Protein AF-A0A060LYY2-F1 (afdb_monomer_lite)

Foldseek 3Di:
DDDDPDPPPDPVLNVCVVPDDPVVNLVVLVVLLVVLVVCQVPPPPPVSVVSSVVSVVVSVVVVVVVVVVPVVVVVVVVVVVVVVVVVPPD

Organism: NCBI:txid1246626

Secondary structure (DSSP, 8-state):
------S----HHHHHHHHS-HHHHHHHHHHHHHHHHHHGGGTTTHHHHHHHHHHHHHHHHHHHHHHTTTHHHHHHHHHHHHHHHHTT--

InterPro domains:
  IPR021739 SaV-like [PF11753] (2-57)

Structure (mmCIF, N/CA/C/O backbone):
data_AF-A0A060LYY2-F1
#
_entry.id   AF-A0A060LYY2-F1
#
loop_
_atom_site.group_PDB
_atom_site.id
_atom_site.type_symbol
_atom_site.label_atom_id
_atom_site.label_alt_id
_atom_site.label_comp_id
_atom_site.label_asym_id
_atom_site.label_entity_id
_atom_site.label_seq_id
_atom_site.pdbx_PDB_ins_code
_atom_site.Cartn_x
_atom_site.Cartn_y
_atom_site.Cartn_z
_atom_site.occupancy
_atom_site.B_iso_or_equiv
_atom_site.auth_seq_id
_atom_site.auth_comp_id
_atom_site.auth_asym_id
_atom_site.auth_atom_id
_atom_site.pdbx_PDB_model_num
ATOM 1 N N . MET A 1 1 ? 29.797 -13.112 23.849 1.00 48.78 1 MET A N 1
ATOM 2 C CA . MET A 1 1 ? 29.845 -12.644 22.446 1.00 48.78 1 MET A CA 1
ATOM 3 C C . MET A 1 1 ? 28.473 -12.081 22.092 1.00 48.78 1 MET A C 1
ATOM 5 O O . MET A 1 1 ? 27.503 -12.815 22.219 1.00 48.78 1 MET A O 1
ATOM 9 N N . LYS A 1 2 ? 28.355 -10.790 21.752 1.00 48.41 2 LYS A N 1
ATOM 10 C CA . LYS A 1 2 ? 27.105 -10.219 21.211 1.00 48.41 2 LYS A CA 1
ATOM 11 C C . LYS A 1 2 ? 27.102 -10.478 19.700 1.00 48.41 2 LYS A C 1
ATOM 13 O O . LYS A 1 2 ? 28.110 -10.148 19.076 1.00 48.41 2 LYS A O 1
ATOM 18 N N . PRO A 1 3 ? 26.056 -11.072 19.107 1.00 59.25 3 PRO A N 1
ATOM 19 C CA . PRO A 1 3 ? 26.034 -11.258 17.667 1.00 59.25 3 PRO A CA 1
ATOM 20 C C . PRO A 1 3 ? 25.956 -9.882 16.996 1.00 59.25 3 PRO A C 1
ATOM 22 O O . PRO A 1 3 ? 25.079 -9.080 17.313 1.00 59.25 3 PRO A O 1
ATOM 25 N N . SER A 1 4 ? 26.902 -9.611 16.095 1.00 52.03 4 SER A N 1
ATOM 26 C CA . SER A 1 4 ? 26.828 -8.501 15.144 1.00 52.03 4 SER A CA 1
ATOM 27 C C . SER A 1 4 ? 25.506 -8.626 14.378 1.00 52.03 4 SER A C 1
ATOM 29 O O . SER A 1 4 ? 25.260 -9.637 13.721 1.00 52.03 4 SER A O 1
ATOM 31 N N . HIS A 1 5 ? 24.601 -7.664 14.551 1.00 55.88 5 HIS A N 1
ATOM 32 C CA . HIS A 1 5 ? 23.271 -7.680 13.944 1.00 55.88 5 HIS A CA 1
ATOM 33 C C . HIS A 1 5 ? 23.217 -6.646 12.818 1.00 55.88 5 HIS A C 1
ATOM 35 O O . HIS A 1 5 ? 23.018 -5.460 13.057 1.00 55.88 5 HIS A O 1
ATOM 41 N N . TYR A 1 6 ? 23.405 -7.156 11.598 1.00 53.53 6 TYR A N 1
ATOM 42 C CA . TYR A 1 6 ? 23.026 -6.584 10.303 1.00 53.53 6 TYR A CA 1
ATOM 43 C C . TYR A 1 6 ? 23.389 -5.108 10.060 1.00 53.53 6 TYR A C 1
ATOM 45 O O . TYR A 1 6 ? 22.551 -4.211 10.108 1.00 53.53 6 TYR A O 1
ATOM 53 N N . GLU A 1 7 ? 24.640 -4.883 9.650 1.00 52.12 7 GLU A N 1
ATOM 54 C CA . GLU A 1 7 ? 25.124 -3.617 9.068 1.00 52.12 7 GLU A CA 1
ATOM 55 C C . GLU A 1 7 ? 24.695 -3.388 7.605 1.00 52.12 7 GLU A C 1
ATOM 57 O O . GLU A 1 7 ? 25.176 -2.476 6.940 1.00 52.12 7 GLU A O 1
ATOM 62 N N . SER A 1 8 ? 23.744 -4.161 7.085 1.00 56.47 8 SER A N 1
ATOM 63 C CA . SER A 1 8 ? 23.063 -3.854 5.826 1.00 56.47 8 SER A CA 1
ATOM 64 C C . SER A 1 8 ? 21.641 -3.395 6.136 1.00 56.47 8 SER A C 1
ATOM 66 O O . SER A 1 8 ? 20.699 -4.182 6.158 1.00 56.47 8 SER A O 1
ATOM 68 N N . LYS A 1 9 ? 21.465 -2.091 6.387 1.00 62.66 9 LYS A N 1
ATOM 69 C CA . LYS A 1 9 ? 20.137 -1.454 6.477 1.00 62.66 9 LYS A CA 1
ATOM 70 C C . LYS A 1 9 ? 19.507 -1.355 5.085 1.00 62.66 9 LYS A C 1
ATOM 72 O O . LYS A 1 9 ? 19.271 -0.263 4.576 1.00 62.66 9 LYS A O 1
ATOM 77 N N . ILE A 1 10 ? 19.283 -2.492 4.435 1.00 72.81 10 ILE A N 1
ATOM 78 C CA . ILE A 1 10 ? 18.442 -2.527 3.246 1.00 72.81 10 ILE A CA 1
ATOM 79 C C . ILE A 1 10 ? 17.015 -2.327 3.742 1.00 72.81 10 ILE A C 1
ATOM 81 O O . ILE A 1 10 ? 16.531 -3.076 4.591 1.00 72.81 10 ILE A O 1
ATOM 85 N N . ASP A 1 11 ? 16.360 -1.284 3.241 1.00 83.62 11 ASP A N 1
ATOM 86 C CA . ASP A 1 11 ? 14.958 -1.049 3.551 1.00 83.62 11 ASP A CA 1
ATOM 87 C C . ASP A 1 11 ? 14.120 -2.266 3.099 1.00 83.62 11 ASP A C 1
ATOM 89 O O . ASP A 1 11 ? 14.293 -2.730 1.964 1.00 83.62 11 ASP A O 1
ATOM 93 N N . PRO A 1 12 ? 13.224 -2.808 3.947 1.00 85.31 12 PRO A N 1
ATOM 94 C CA . PRO A 1 12 ? 12.441 -3.991 3.608 1.00 85.31 12 PRO A CA 1
ATOM 95 C C . PRO A 1 12 ? 11.673 -3.851 2.294 1.00 85.31 12 PRO A C 1
ATOM 97 O O . PRO A 1 12 ? 11.562 -4.819 1.549 1.00 85.31 12 PRO A O 1
ATOM 100 N N . LEU A 1 13 ? 11.180 -2.656 1.963 1.00 87.75 13 LEU A N 1
ATOM 101 C CA . LEU A 1 13 ? 10.473 -2.417 0.710 1.00 87.75 13 LEU A CA 1
ATOM 102 C C . LEU A 1 13 ? 11.405 -2.583 -0.495 1.00 87.75 13 LEU A C 1
ATOM 104 O O . LEU A 1 13 ? 11.014 -3.192 -1.490 1.00 87.75 13 LEU A O 1
ATOM 108 N N . THR A 1 14 ? 12.632 -2.069 -0.392 1.00 88.19 14 THR A N 1
ATOM 109 C CA . THR A 1 14 ? 13.679 -2.218 -1.414 1.00 88.19 14 THR A CA 1
ATOM 110 C C . THR A 1 14 ? 14.069 -3.680 -1.581 1.00 88.19 14 THR A C 1
ATOM 112 O O . THR A 1 14 ? 14.177 -4.160 -2.708 1.00 88.19 14 THR A O 1
ATOM 115 N N . TYR A 1 15 ? 14.216 -4.410 -0.473 1.00 89.94 15 TYR A N 1
ATOM 116 C CA . TYR A 1 15 ? 14.503 -5.841 -0.514 1.00 89.94 15 TYR A CA 1
ATOM 117 C C . TYR A 1 15 ? 13.382 -6.622 -1.212 1.00 89.94 15 TYR A C 1
ATOM 119 O O . TYR A 1 15 ? 13.651 -7.403 -2.122 1.00 89.94 15 TYR A O 1
ATOM 127 N N . MET A 1 16 ? 12.122 -6.376 -0.846 1.00 90.81 16 MET A N 1
ATOM 128 C CA . MET A 1 16 ? 10.968 -7.047 -1.456 1.00 90.81 16 MET A CA 1
ATOM 129 C C . MET A 1 16 ? 10.865 -6.728 -2.948 1.00 90.81 16 MET A C 1
ATOM 131 O O . MET A 1 16 ? 10.683 -7.634 -3.753 1.00 90.81 16 MET A O 1
ATOM 135 N N . LYS A 1 17 ? 11.069 -5.464 -3.335 1.00 90.31 17 LYS A N 1
ATOM 136 C CA . LYS A 1 17 ? 11.064 -5.043 -4.741 1.00 90.31 17 LYS A CA 1
ATOM 137 C C . LYS A 1 17 ? 12.145 -5.736 -5.573 1.00 90.31 17 LYS A C 1
ATOM 139 O O . LYS A 1 17 ? 11.901 -6.056 -6.728 1.00 90.31 17 LYS A O 1
ATOM 144 N N . ALA A 1 18 ? 13.327 -5.958 -4.997 1.00 91.00 18 ALA A N 1
ATOM 145 C CA . ALA A 1 18 ? 14.442 -6.604 -5.686 1.00 91.00 18 ALA A CA 1
ATOM 146 C C . ALA A 1 18 ? 14.283 -8.130 -5.817 1.00 91.00 18 ALA A C 1
ATOM 148 O O . ALA A 1 18 ? 14.882 -8.723 -6.708 1.00 91.00 18 ALA A O 1
ATOM 149 N N . ASN A 1 19 ? 13.503 -8.764 -4.934 1.00 92.12 19 ASN A N 1
ATOM 150 C CA . ASN A 1 19 ? 13.408 -10.226 -4.839 1.00 92.12 19 ASN A CA 1
ATOM 151 C C . ASN A 1 19 ? 12.049 -10.800 -5.283 1.00 92.12 19 ASN A C 1
ATOM 153 O O . ASN A 1 19 ? 11.864 -12.015 -5.261 1.00 92.12 19 ASN A O 1
ATOM 157 N N . MET A 1 20 ? 11.083 -9.962 -5.665 1.00 93.00 20 MET A N 1
ATOM 158 C CA . MET A 1 20 ? 9.748 -10.387 -6.097 1.00 93.00 20 MET A CA 1
ATOM 159 C C . MET A 1 20 ? 9.522 -10.122 -7.585 1.00 93.00 20 MET A C 1
ATOM 161 O O . MET A 1 20 ? 10.065 -9.178 -8.152 1.00 93.00 20 MET A O 1
ATOM 165 N N . SER A 1 21 ? 8.658 -10.928 -8.214 1.00 93.88 21 SER A N 1
ATOM 166 C CA . SER A 1 21 ? 8.087 -10.568 -9.515 1.00 93.88 21 SER A CA 1
ATOM 167 C C . SER A 1 21 ? 7.255 -9.285 -9.397 1.00 93.88 21 SER A C 1
ATOM 169 O O . SER A 1 21 ? 6.777 -8.950 -8.310 1.00 93.88 21 SER A O 1
ATOM 171 N N . GLN A 1 22 ? 7.031 -8.591 -10.517 1.00 91.19 22 GLN A N 1
ATOM 172 C CA . GLN A 1 22 ? 6.227 -7.363 -10.548 1.00 91.19 22 GLN A CA 1
ATOM 173 C C . GLN A 1 22 ? 4.832 -7.578 -9.941 1.00 91.19 22 GLN A C 1
ATOM 175 O O . GLN A 1 22 ? 4.433 -6.826 -9.056 1.00 91.19 22 GLN A O 1
ATOM 180 N N . ALA A 1 23 ? 4.156 -8.667 -10.323 1.00 92.50 23 ALA A N 1
ATOM 181 C CA . ALA A 1 23 ? 2.846 -9.035 -9.786 1.00 92.50 23 ALA A CA 1
ATOM 182 C C . ALA A 1 23 ? 2.878 -9.329 -8.273 1.00 92.50 23 ALA A C 1
ATOM 184 O O . ALA A 1 23 ? 1.987 -8.913 -7.535 1.00 92.50 23 ALA A O 1
ATOM 185 N N . ASN A 1 24 ? 3.919 -10.010 -7.781 1.00 95.19 24 ASN A N 1
ATOM 186 C CA . ASN A 1 24 ? 4.045 -10.309 -6.351 1.00 95.19 24 ASN A CA 1
ATOM 187 C C . ASN A 1 24 ? 4.339 -9.048 -5.530 1.00 95.19 24 ASN A C 1
ATOM 189 O O . ASN A 1 24 ? 3.800 -8.885 -4.435 1.00 95.19 24 ASN A O 1
ATOM 193 N N . TYR A 1 25 ? 5.173 -8.149 -6.055 1.00 95.75 25 TYR A N 1
ATOM 194 C CA . TYR A 1 25 ? 5.463 -6.876 -5.406 1.00 95.75 25 TYR A CA 1
ATOM 195 C C . TYR A 1 25 ? 4.224 -5.975 -5.370 1.00 95.75 25 TYR A C 1
ATOM 197 O O . TYR A 1 25 ? 3.910 -5.421 -4.318 1.00 95.75 25 TYR A O 1
ATOM 205 N N . GLU A 1 26 ? 3.465 -5.895 -6.465 1.00 95.38 26 GLU A N 1
ATOM 206 C CA . GLU A 1 26 ? 2.174 -5.205 -6.491 1.00 95.38 26 GLU A CA 1
ATOM 207 C C . GLU A 1 26 ? 1.206 -5.796 -5.457 1.00 95.38 26 GLU A C 1
ATOM 209 O O . GLU A 1 26 ? 0.672 -5.064 -4.623 1.00 95.38 26 GLU A O 1
ATOM 214 N N . GLY A 1 27 ? 1.056 -7.125 -5.419 1.00 96.50 27 GLY A N 1
ATOM 215 C CA . GLY A 1 27 ? 0.241 -7.807 -4.412 1.00 96.50 27 GLY A CA 1
ATOM 216 C C . GLY A 1 27 ? 0.665 -7.478 -2.974 1.00 96.50 27 GLY A C 1
ATOM 217 O O . GLY A 1 27 ? -0.185 -7.249 -2.109 1.00 96.50 27 GLY A O 1
ATOM 218 N N . PHE A 1 28 ? 1.971 -7.366 -2.715 1.00 96.81 28 PHE A N 1
ATOM 219 C CA . PHE A 1 28 ? 2.496 -6.907 -1.428 1.00 96.81 28 PHE A CA 1
ATOM 220 C C . PHE A 1 28 ? 2.083 -5.460 -1.110 1.00 96.81 28 PHE A C 1
ATOM 222 O O . PHE A 1 28 ? 1.668 -5.182 0.021 1.00 96.81 28 PHE A O 1
ATOM 229 N N . LEU A 1 29 ? 2.163 -4.535 -2.072 1.00 97.38 29 LEU A N 1
ATOM 230 C CA . LEU A 1 29 ? 1.728 -3.146 -1.882 1.00 97.38 29 LEU A CA 1
ATOM 231 C C . LEU A 1 29 ? 0.224 -3.080 -1.572 1.00 97.38 29 LEU A C 1
ATOM 233 O O . LEU A 1 29 ? -0.162 -2.503 -0.554 1.00 97.38 29 LEU A O 1
ATOM 237 N N . ILE A 1 30 ? -0.612 -3.741 -2.379 1.00 97.94 30 ILE A N 1
ATOM 238 C CA . ILE A 1 30 ? -2.073 -3.771 -2.203 1.00 97.94 30 ILE A CA 1
ATOM 239 C C . I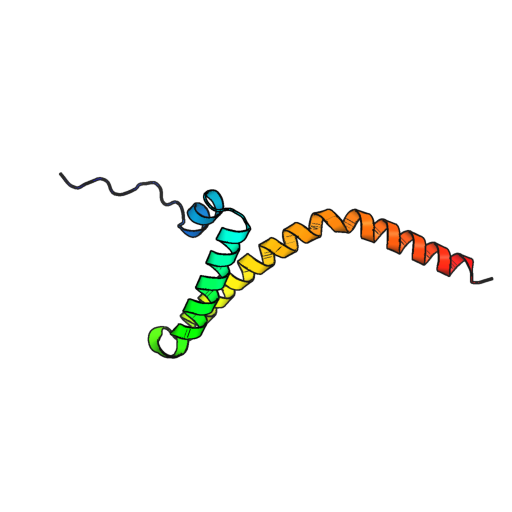LE A 1 30 ? -2.464 -4.409 -0.864 1.00 97.94 30 ILE A C 1
ATOM 241 O O . ILE A 1 30 ? -3.294 -3.867 -0.131 1.00 97.94 30 ILE A O 1
ATOM 245 N N . GLY A 1 31 ? -1.812 -5.507 -0.475 1.00 97.81 31 GLY A N 1
ATOM 246 C CA . GLY A 1 31 ? -2.025 -6.129 0.832 1.00 97.81 31 GLY A CA 1
ATOM 247 C C . GLY A 1 31 ? -1.709 -5.183 1.997 1.00 97.81 31 GLY A C 1
ATOM 248 O O . GLY A 1 31 ? -2.429 -5.162 2.999 1.00 97.81 31 GLY A O 1
ATOM 249 N N . ASN A 1 32 ? -0.676 -4.343 1.866 1.00 98.06 32 ASN A N 1
ATOM 250 C CA . ASN A 1 32 ? -0.380 -3.314 2.860 1.00 98.06 32 ASN A CA 1
ATOM 251 C C . ASN A 1 32 ? -1.457 -2.224 2.901 1.00 98.06 32 ASN A C 1
ATOM 253 O O . ASN A 1 32 ? -1.865 -1.851 4.002 1.00 98.06 32 ASN A O 1
ATOM 257 N N . VAL A 1 33 ? -1.958 -1.760 1.752 1.00 98.44 33 VAL A N 1
ATOM 258 C CA . VAL A 1 33 ? -3.080 -0.804 1.696 1.00 98.44 33 VAL A CA 1
ATOM 259 C C . VAL A 1 33 ? -4.279 -1.351 2.474 1.00 98.44 33 VAL A C 1
ATOM 261 O O . VAL A 1 33 ? -4.734 -0.711 3.423 1.00 98.44 33 VAL A O 1
ATOM 264 N N . ILE A 1 34 ? -4.727 -2.573 2.162 1.00 98.44 34 ILE A N 1
ATOM 265 C CA . ILE A 1 34 ? -5.865 -3.224 2.837 1.00 98.44 34 ILE A CA 1
ATOM 266 C C . ILE A 1 34 ? -5.610 -3.348 4.342 1.00 98.44 34 ILE A C 1
ATOM 268 O O . ILE A 1 34 ? -6.468 -3.005 5.158 1.00 98.44 34 ILE A O 1
ATOM 272 N N . LYS A 1 35 ? -4.414 -3.798 4.738 1.00 97.88 35 LYS A N 1
ATOM 273 C CA . LYS A 1 35 ? -4.029 -3.925 6.149 1.00 97.88 35 LYS A CA 1
ATOM 274 C C . LYS A 1 35 ? -4.162 -2.600 6.896 1.00 97.88 35 LYS A C 1
ATOM 276 O O . LYS A 1 35 ? -4.677 -2.587 8.008 1.00 97.88 35 LYS A O 1
ATOM 281 N N . TYR A 1 36 ? -3.680 -1.494 6.335 1.00 98.38 36 TYR A N 1
ATOM 282 C CA . TYR A 1 36 ? -3.703 -0.211 7.036 1.00 98.38 36 TYR A CA 1
ATOM 283 C C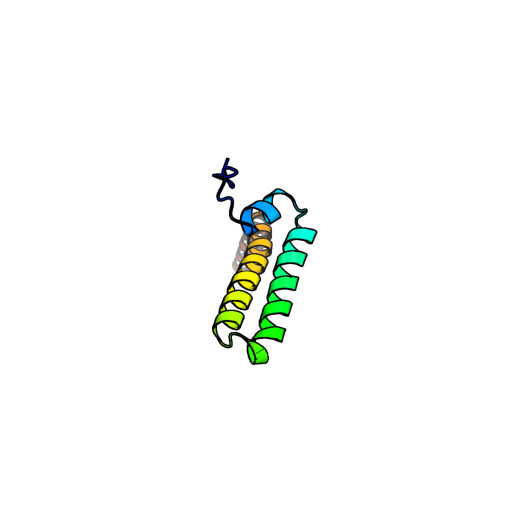 . TYR A 1 36 ? -5.094 0.443 7.015 1.00 98.38 36 TYR A C 1
ATOM 285 O O . TYR A 1 36 ? -5.520 0.979 8.038 1.00 98.38 36 TYR A O 1
ATOM 293 N N . VAL A 1 37 ? -5.851 0.302 5.923 1.00 98.25 37 VAL A N 1
ATOM 294 C CA . VAL A 1 37 ? -7.248 0.772 5.828 1.00 98.25 37 VAL A CA 1
ATOM 295 C C . VAL A 1 37 ? -8.184 -0.010 6.757 1.00 98.25 37 VAL A C 1
ATOM 297 O O . VAL A 1 37 ? -9.108 0.552 7.329 1.00 98.25 37 VAL A O 1
ATOM 300 N N . THR A 1 38 ? -7.955 -1.302 6.977 1.00 97.94 38 THR A N 1
ATOM 301 C CA . THR A 1 38 ? -8.788 -2.080 7.916 1.00 97.94 38 THR A CA 1
ATOM 302 C C . THR A 1 38 ? -8.397 -1.846 9.377 1.00 97.94 38 THR A C 1
ATOM 304 O O . THR A 1 38 ? -9.223 -1.992 10.281 1.00 97.94 38 THR A O 1
ATOM 307 N N . ARG A 1 39 ? -7.137 -1.474 9.633 1.00 98.06 39 ARG A N 1
ATOM 308 C CA . ARG A 1 39 ? -6.578 -1.334 10.984 1.00 98.06 39 ARG A CA 1
ATOM 309 C C . ARG A 1 39 ? -6.735 0.058 11.587 1.00 98.06 39 ARG A C 1
ATOM 311 O O . ARG A 1 39 ? -6.830 0.151 12.814 1.00 98.06 39 ARG A O 1
ATOM 318 N N . TYR A 1 40 ? -6.783 1.116 10.773 1.00 98.25 40 TYR A N 1
ATOM 319 C CA . TYR A 1 40 ? -6.784 2.494 11.276 1.00 98.25 40 TYR A CA 1
ATOM 320 C C . TYR A 1 40 ? -7.838 2.790 12.360 1.00 98.25 40 TYR A C 1
ATOM 322 O O . TYR A 1 40 ? -7.460 3.451 13.329 1.00 98.25 40 TYR A O 1
ATOM 330 N N . PRO A 1 41 ? -9.093 2.277 12.311 1.00 97.06 41 PRO A N 1
ATOM 331 C CA . PRO A 1 41 ? -10.100 2.626 13.315 1.00 97.06 41 PRO A CA 1
ATOM 332 C C . PRO A 1 41 ? -9.785 2.050 14.699 1.00 97.06 41 PRO A C 1
ATOM 334 O O . PRO A 1 41 ? -10.323 2.513 15.696 1.00 97.06 41 PRO A O 1
ATOM 337 N N . LYS A 1 42 ? -8.942 1.009 14.760 1.00 97.12 42 LYS A N 1
ATOM 338 C CA . LYS A 1 42 ? -8.691 0.205 15.964 1.00 97.12 42 LYS A CA 1
ATOM 339 C C . LYS A 1 42 ? -7.290 0.383 16.546 1.00 97.12 42 LYS A C 1
ATOM 341 O O . LYS A 1 42 ? -7.021 -0.163 17.611 1.00 97.12 42 LYS A O 1
ATOM 346 N N . LYS A 1 43 ? -6.372 1.049 15.833 1.00 94.69 43 LYS A N 1
ATOM 347 C CA . LYS A 1 43 ? -4.958 1.106 16.234 1.00 94.69 43 LYS A CA 1
ATOM 348 C C . LYS A 1 43 ? -4.357 2.507 16.158 1.00 94.69 43 LYS A C 1
ATOM 350 O O . LYS A 1 43 ? -4.319 3.193 17.167 1.00 94.69 43 LYS A O 1
ATOM 355 N N . ASN A 1 44 ? -3.880 2.924 14.985 1.00 94.69 44 ASN A N 1
ATOM 356 C CA . ASN A 1 44 ? -3.035 4.118 14.860 1.00 94.69 44 ASN A CA 1
ATOM 357 C C . ASN A 1 44 ? -3.721 5.289 14.130 1.00 94.69 44 ASN A C 1
ATOM 359 O O . ASN A 1 44 ? -3.055 6.266 13.786 1.00 94.69 44 ASN A O 1
ATOM 363 N N . GLY A 1 45 ? -5.028 5.197 13.849 1.00 97.56 45 GLY A N 1
ATOM 364 C CA . GLY A 1 45 ? -5.802 6.274 13.230 1.00 97.56 45 GLY A CA 1
ATOM 365 C C . GLY A 1 45 ? -5.148 6.834 11.964 1.00 97.56 45 GLY A C 1
ATOM 366 O O . GLY A 1 45 ? -4.776 6.095 11.051 1.00 97.56 45 GLY A O 1
ATOM 367 N N . LEU A 1 46 ? -4.971 8.155 11.927 1.00 97.38 46 LEU A N 1
ATOM 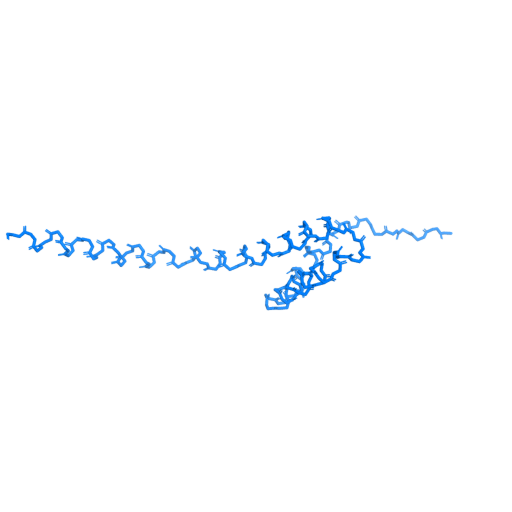368 C CA . LEU A 1 46 ? -4.427 8.882 10.779 1.00 97.38 46 LEU A CA 1
ATOM 369 C C . LEU A 1 46 ? -3.067 8.353 10.288 1.00 97.38 46 LEU A C 1
ATOM 371 O O . LEU A 1 46 ? -2.805 8.386 9.088 1.00 97.38 46 LEU A O 1
ATOM 375 N N . GLU A 1 47 ? -2.199 7.854 11.171 1.00 97.88 47 GLU A N 1
ATOM 376 C CA . GLU A 1 47 ? -0.891 7.333 10.751 1.00 97.88 47 GLU A CA 1
ATOM 377 C C . GLU A 1 47 ? -1.006 6.096 9.858 1.00 97.88 47 GLU A C 1
ATOM 379 O O . GLU A 1 47 ? -0.209 5.921 8.936 1.00 97.88 47 GLU A O 1
ATOM 384 N N . ASP A 1 48 ? -1.994 5.236 10.112 1.00 98.12 48 ASP A N 1
ATOM 385 C CA . ASP A 1 48 ? -2.243 4.075 9.261 1.00 98.12 48 ASP A CA 1
ATOM 386 C C . ASP A 1 48 ? -2.812 4.518 7.908 1.00 98.12 48 ASP A C 1
ATOM 388 O O . ASP A 1 48 ? -2.380 4.008 6.878 1.00 98.12 48 ASP A O 1
ATOM 392 N N . LEU A 1 49 ? -3.686 5.528 7.875 1.00 97.94 49 LEU A N 1
ATOM 393 C CA . LEU A 1 49 ? -4.178 6.089 6.611 1.00 97.94 49 LEU A CA 1
ATOM 394 C C . LEU A 1 49 ? -3.048 6.689 5.763 1.00 97.94 49 LEU A C 1
ATOM 396 O O . LEU A 1 49 ? -2.995 6.445 4.559 1.00 97.94 49 LEU A O 1
ATOM 400 N N . LYS A 1 50 ? -2.101 7.406 6.383 1.00 98.00 50 LYS A N 1
ATOM 401 C CA . LYS A 1 50 ? -0.907 7.920 5.689 1.00 98.00 50 LYS A CA 1
ATOM 402 C C . LYS A 1 50 ? -0.056 6.786 5.116 1.00 98.00 50 LYS A C 1
ATOM 404 O O . LYS A 1 50 ? 0.316 6.835 3.951 1.00 98.00 50 LYS A O 1
ATOM 409 N N . LYS A 1 51 ? 0.164 5.717 5.890 1.00 97.19 51 LYS A N 1
ATOM 410 C CA . LYS A 1 51 ? 0.868 4.521 5.397 1.00 97.19 51 LYS A CA 1
ATOM 411 C C . LYS A 1 51 ? 0.130 3.883 4.225 1.00 97.19 51 LYS A C 1
ATOM 413 O O . LYS A 1 51 ? 0.767 3.537 3.239 1.00 97.19 51 LYS A O 1
ATOM 418 N N . ALA A 1 52 ? -1.193 3.743 4.301 1.00 98.06 52 ALA A N 1
ATOM 419 C CA . ALA A 1 52 ? -1.990 3.218 3.194 1.00 98.06 52 ALA A CA 1
ATOM 420 C C . ALA A 1 52 ? -1.797 4.051 1.915 1.00 98.06 52 ALA A C 1
ATOM 422 O O . ALA A 1 52 ? -1.549 3.477 0.857 1.00 98.06 52 ALA A O 1
ATOM 423 N N . ALA A 1 53 ? -1.833 5.382 2.026 1.00 97.56 53 ALA A N 1
ATOM 424 C CA . ALA A 1 53 ? -1.573 6.281 0.903 1.00 97.56 53 ALA A CA 1
ATOM 425 C C . ALA A 1 53 ? -0.158 6.093 0.325 1.00 97.56 53 ALA A C 1
ATOM 427 O O . ALA A 1 53 ? -0.005 5.985 -0.889 1.00 97.56 53 ALA A O 1
ATOM 428 N N . ASP A 1 54 ? 0.867 5.951 1.171 1.00 96.88 54 ASP A N 1
ATOM 429 C CA . ASP A 1 54 ? 2.247 5.727 0.719 1.00 96.88 54 ASP A CA 1
ATOM 430 C C . ASP A 1 54 ? 2.423 4.427 -0.078 1.00 96.88 54 ASP A C 1
ATOM 432 O O . ASP A 1 54 ? 3.247 4.384 -0.997 1.00 96.88 54 ASP A O 1
ATOM 436 N N . TYR A 1 55 ? 1.702 3.361 0.289 1.00 97.75 55 TYR A N 1
ATOM 437 C CA . TYR A 1 55 ? 1.708 2.091 -0.445 1.00 97.75 55 TYR A CA 1
ATOM 438 C C . TYR A 1 55 ? 0.911 2.184 -1.748 1.00 97.75 55 TYR A C 1
ATOM 440 O O . TYR A 1 55 ? 1.364 1.663 -2.767 1.00 97.75 55 TYR A O 1
ATOM 448 N N . LEU A 1 56 ? -0.229 2.880 -1.735 1.00 97.31 56 LEU A N 1
ATOM 449 C CA . LEU A 1 56 ? -1.045 3.103 -2.928 1.00 97.31 56 LEU A CA 1
ATOM 450 C C . LEU A 1 56 ? -0.288 3.923 -3.981 1.00 97.31 56 LEU A C 1
ATOM 452 O O . LEU A 1 56 ? -0.242 3.524 -5.140 1.00 97.31 56 LEU A O 1
ATOM 456 N N . ASN A 1 57 ? 0.382 5.003 -3.572 1.00 95.75 57 ASN A N 1
ATOM 457 C CA . ASN A 1 57 ? 1.188 5.832 -4.472 1.00 95.75 57 ASN A CA 1
ATOM 458 C C . ASN A 1 57 ? 2.291 5.020 -5.165 1.00 95.75 57 ASN A C 1
ATOM 460 O O . ASN A 1 57 ? 2.519 5.178 -6.358 1.00 95.75 57 ASN A O 1
ATOM 464 N N . LYS A 1 58 ? 2.931 4.082 -4.457 1.00 9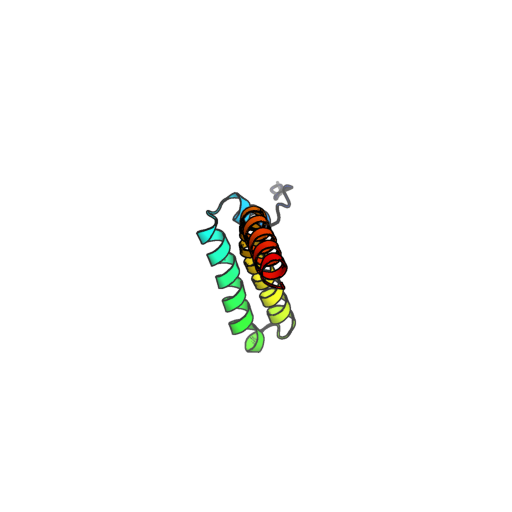4.38 58 LYS A N 1
ATOM 465 C CA . LYS A 1 58 ? 3.952 3.202 -5.054 1.00 94.38 58 LYS A CA 1
ATOM 466 C C . LYS A 1 58 ? 3.375 2.241 -6.085 1.00 94.38 58 LYS A C 1
ATOM 468 O O . LYS A 1 58 ? 4.056 1.941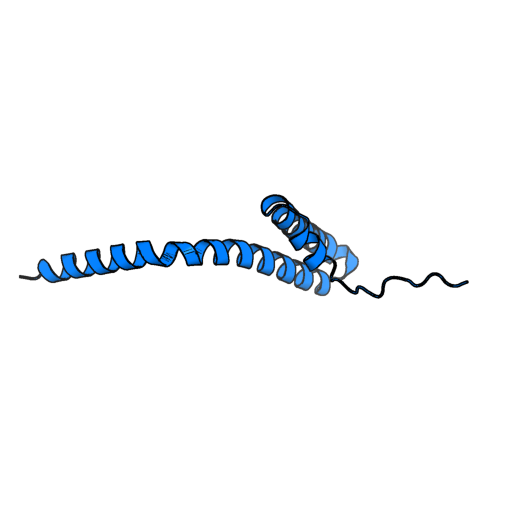 -7.059 1.00 94.38 58 LYS A O 1
ATOM 473 N N . ALA A 1 59 ? 2.154 1.750 -5.866 1.00 94.25 59 ALA A N 1
ATOM 474 C CA . ALA A 1 59 ? 1.469 0.916 -6.846 1.00 94.25 59 ALA A CA 1
ATOM 475 C C . ALA A 1 59 ? 1.123 1.740 -8.097 1.00 94.25 59 ALA A C 1
ATOM 477 O O . ALA A 1 59 ? 1.396 1.296 -9.205 1.00 94.25 59 ALA A O 1
ATOM 478 N N . ILE A 1 60 ? 0.633 2.974 -7.927 1.00 93.69 60 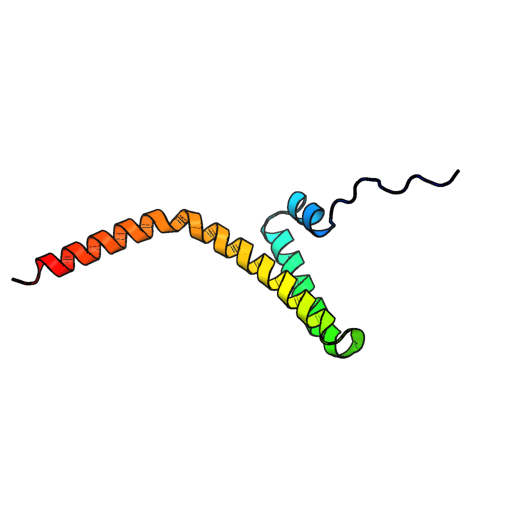ILE A N 1
ATOM 479 C CA . ILE A 1 60 ? 0.379 3.909 -9.037 1.00 93.69 60 ILE A CA 1
ATOM 480 C C . ILE A 1 60 ? 1.663 4.171 -9.838 1.00 93.69 60 ILE A C 1
ATOM 482 O O . ILE A 1 60 ? 1.663 4.019 -11.056 1.00 93.69 60 ILE A O 1
ATOM 486 N N . GLU A 1 61 ? 2.781 4.467 -9.166 1.00 91.25 61 GLU A N 1
ATOM 487 C CA . GLU A 1 61 ? 4.079 4.689 -9.820 1.00 91.25 61 GLU A CA 1
ATOM 488 C C . GLU A 1 61 ? 4.548 3.500 -10.676 1.00 91.25 61 GLU A C 1
ATOM 490 O O . GLU A 1 61 ? 5.321 3.698 -11.616 1.00 91.25 61 GLU A O 1
ATOM 495 N N . MET A 1 62 ? 4.152 2.265 -10.344 1.00 89.50 62 MET A N 1
ATOM 496 C CA . MET A 1 62 ? 4.470 1.095 -11.170 1.00 89.50 62 MET A CA 1
ATOM 497 C C . MET A 1 62 ? 3.722 1.155 -12.504 1.00 89.50 62 MET A C 1
ATOM 499 O O . MET A 1 62 ? 4.347 0.998 -13.546 1.00 89.50 62 MET A O 1
ATOM 503 N N . HIS A 1 63 ? 2.429 1.480 -12.473 1.00 86.75 63 HIS A N 1
ATOM 504 C CA . HIS A 1 63 ? 1.582 1.566 -13.668 1.00 86.75 63 HIS A CA 1
ATOM 505 C C . HIS A 1 63 ? 1.886 2.799 -14.533 1.00 86.75 63 HIS A C 1
ATOM 507 O O . HIS A 1 63 ? 1.871 2.720 -15.759 1.00 86.75 63 HIS A O 1
ATOM 513 N N . GLU A 1 64 ? 2.244 3.933 -13.925 1.00 85.81 64 GLU A N 1
ATOM 514 C CA . GLU A 1 64 ? 2.641 5.141 -14.666 1.00 85.81 64 GLU A CA 1
ATOM 515 C C . GLU A 1 64 ? 3.980 4.977 -15.403 1.00 85.81 64 GLU A C 1
ATOM 517 O O . GLU A 1 64 ? 4.189 5.554 -16.476 1.00 85.81 64 GLU A O 1
ATOM 522 N N . LYS A 1 65 ? 4.913 4.192 -14.846 1.00 66.19 65 LYS A N 1
ATOM 523 C CA . LYS A 1 65 ? 6.188 3.879 -15.512 1.00 66.19 65 LYS A CA 1
ATOM 524 C C . LYS A 1 65 ? 5.980 3.014 -16.746 1.00 66.19 65 LYS A C 1
ATOM 526 O O . LYS A 1 65 ? 6.640 3.267 -17.754 1.00 66.19 65 LYS A O 1
ATOM 531 N N . ASP A 1 66 ? 5.017 2.102 -16.696 1.00 59.09 66 ASP A N 1
ATOM 532 C CA . ASP A 1 66 ? 4.618 1.302 -17.852 1.00 59.09 66 ASP A CA 1
ATOM 533 C C . ASP A 1 66 ? 3.994 2.185 -18.954 1.00 59.09 66 ASP A C 1
ATOM 535 O O . ASP A 1 66 ? 4.180 1.928 -20.142 1.00 59.09 66 ASP A O 1
ATOM 539 N N . THR A 1 67 ? 3.367 3.315 -18.595 1.00 53.19 67 THR A N 1
ATOM 540 C CA . THR A 1 67 ? 2.741 4.232 -19.568 1.00 53.19 67 THR A CA 1
ATOM 541 C C . THR A 1 67 ? 3.743 5.115 -20.330 1.00 53.19 67 THR A C 1
ATOM 543 O O . THR A 1 67 ? 3.456 5.575 -21.438 1.00 53.19 67 THR A O 1
ATOM 546 N N . LYS A 1 68 ? 4.947 5.371 -19.791 1.00 49.38 68 LYS A N 1
ATOM 547 C CA . LYS A 1 68 ? 5.933 6.251 -20.459 1.00 49.38 68 LYS A CA 1
ATOM 548 C C . LYS A 1 68 ? 6.613 5.628 -21.680 1.00 49.38 68 LYS A C 1
ATOM 550 O O . LYS A 1 68 ? 7.184 6.374 -22.474 1.00 49.38 68 LYS A O 1
ATOM 555 N N . ILE A 1 69 ? 6.530 4.310 -21.856 1.00 52.62 69 ILE A N 1
ATOM 556 C CA . ILE A 1 69 ? 7.063 3.620 -23.040 1.00 52.62 69 ILE A CA 1
ATOM 557 C C . ILE A 1 69 ? 6.118 3.769 -24.252 1.00 52.62 69 ILE A C 1
ATOM 559 O O . ILE A 1 69 ? 6.575 3.709 -25.390 1.00 52.62 69 ILE A O 1
ATOM 563 N N . ASP A 1 70 ? 4.840 4.102 -24.034 1.00 50.66 70 ASP A N 1
ATOM 564 C CA . ASP A 1 70 ? 3.805 4.096 -25.081 1.00 50.66 70 ASP A CA 1
ATOM 565 C C . ASP A 1 70 ? 3.399 5.491 -25.603 1.00 50.66 70 ASP A C 1
ATOM 567 O O . ASP A 1 70 ? 2.726 5.642 -26.622 1.00 50.66 70 ASP A O 1
ATOM 571 N N . ALA A 1 71 ? 3.892 6.567 -24.986 1.00 51.59 71 ALA A N 1
ATOM 572 C CA . ALA A 1 71 ? 3.578 7.937 -25.411 1.00 51.59 71 ALA A CA 1
ATOM 573 C C . ALA A 1 71 ? 4.252 8.369 -26.737 1.00 51.59 71 ALA A C 1
ATOM 575 O O . ALA A 1 71 ? 4.058 9.505 -27.182 1.00 51.59 71 ALA A O 1
ATOM 576 N N . GLY A 1 72 ? 5.069 7.504 -27.352 1.00 53.22 72 GLY A N 1
ATOM 577 C CA . GLY A 1 72 ? 5.707 7.741 -28.653 1.00 53.22 72 GLY A CA 1
ATOM 578 C C . GLY A 1 72 ? 4.808 7.406 -29.849 1.00 53.22 72 GLY A C 1
ATOM 579 O O . GLY A 1 72 ? 4.792 8.147 -30.835 1.00 53.22 72 GLY A O 1
ATOM 580 N N . TRP A 1 73 ? 4.010 6.337 -29.751 1.00 54.06 73 TRP A N 1
ATOM 581 C CA . TRP A 1 73 ? 3.086 5.940 -30.820 1.00 54.06 73 TRP A CA 1
ATOM 582 C C . TRP A 1 73 ? 1.781 6.745 -30.775 1.00 54.06 73 TRP A C 1
ATOM 584 O O . TRP A 1 73 ? 1.224 7.086 -31.817 1.00 54.06 73 TRP A O 1
ATOM 594 N N . MET A 1 74 ? 1.321 7.149 -29.585 1.00 55.28 74 MET A N 1
ATOM 595 C CA . MET A 1 74 ? 0.147 8.020 -29.475 1.00 55.28 74 MET A CA 1
ATOM 596 C C . MET A 1 74 ? 0.427 9.433 -30.015 1.00 55.28 74 MET A C 1
ATOM 598 O O . MET A 1 74 ? -0.398 9.966 -30.752 1.00 55.28 74 MET A O 1
ATOM 602 N N . ARG A 1 75 ? 1.611 10.019 -29.764 1.00 57.31 75 ARG A N 1
ATOM 603 C CA . ARG A 1 75 ? 1.967 11.355 -30.292 1.00 57.31 75 ARG A CA 1
ATOM 604 C C . ARG A 1 75 ? 1.966 11.420 -31.819 1.00 57.31 75 ARG A C 1
ATOM 606 O O . ARG A 1 75 ? 1.389 12.337 -32.390 1.00 57.31 75 ARG A O 1
ATOM 613 N N . THR A 1 76 ? 2.535 10.411 -32.475 1.00 57.91 76 THR A N 1
ATOM 614 C CA . THR A 1 76 ? 2.556 10.335 -33.946 1.00 57.91 76 THR A CA 1
ATOM 615 C C . THR A 1 76 ? 1.169 10.126 -34.549 1.00 57.91 76 THR A C 1
ATOM 617 O O . THR A 1 76 ? 0.918 10.573 -35.667 1.00 57.91 76 THR A O 1
ATOM 620 N N . THR A 1 77 ? 0.255 9.478 -33.825 1.00 57.22 77 THR A N 1
ATOM 621 C CA . THR A 1 77 ? -1.111 9.231 -34.305 1.00 57.22 77 THR A CA 1
ATOM 622 C C . THR A 1 77 ? -1.984 10.487 -34.198 1.00 57.22 77 THR A C 1
ATOM 624 O O . THR A 1 77 ? -2.710 10.801 -35.140 1.00 57.22 77 THR A O 1
ATOM 627 N N . PHE A 1 78 ? -1.863 11.257 -33.110 1.00 56.75 78 PHE A N 1
ATOM 628 C CA . PHE A 1 78 ? -2.608 12.512 -32.934 1.00 56.75 78 PHE A CA 1
ATOM 629 C C . PHE A 1 78 ? -2.099 13.648 -33.842 1.00 56.75 78 PHE A C 1
ATOM 631 O O . PHE A 1 78 ? -2.912 14.322 -34.466 1.00 56.75 78 PHE A O 1
ATOM 638 N N . GLU A 1 79 ? -0.782 13.791 -34.043 1.00 58.53 79 GLU A N 1
ATOM 639 C CA . GLU A 1 79 ? -0.222 14.783 -34.987 1.00 58.53 79 GLU A CA 1
ATOM 640 C C . GLU A 1 79 ? -0.666 14.545 -36.445 1.00 58.53 79 GLU A C 1
ATOM 642 O O . GLU A 1 79 ? -0.767 15.481 -37.242 1.00 58.53 79 GLU A O 1
ATOM 647 N N . ARG A 1 80 ? -0.932 13.284 -36.814 1.00 57.53 80 ARG A N 1
ATOM 648 C CA . ARG A 1 80 ? -1.455 12.921 -38.140 1.00 57.53 80 ARG A CA 1
ATOM 649 C C . ARG A 1 80 ? -2.941 13.239 -38.281 1.00 57.53 80 ARG A C 1
ATOM 651 O O . ARG A 1 80 ? -3.350 13.658 -39.358 1.00 57.53 80 ARG A O 1
ATOM 658 N N . ALA A 1 81 ? -3.718 13.058 -37.212 1.00 57.91 81 ALA A N 1
ATOM 659 C CA . ALA A 1 81 ? -5.136 13.396 -37.190 1.00 57.91 81 ALA A CA 1
ATOM 660 C C . ALA A 1 81 ? -5.348 14.913 -37.318 1.00 57.91 81 ALA A C 1
ATOM 662 O O . ALA A 1 81 ? -6.129 15.336 -38.165 1.00 57.91 81 ALA A O 1
ATOM 663 N N . ASP A 1 82 ? -4.586 15.731 -36.584 1.00 57.19 82 ASP A N 1
ATOM 664 C CA . ASP A 1 82 ? -4.707 17.197 -36.649 1.00 57.19 82 ASP A CA 1
ATOM 665 C C . ASP A 1 82 ? -4.375 17.752 -38.044 1.00 57.19 82 ASP A C 1
ATOM 667 O O . ASP A 1 82 ? -5.103 18.592 -38.574 1.00 57.19 82 ASP A O 1
ATOM 671 N N . LYS A 1 83 ? -3.350 17.204 -38.714 1.00 59.34 83 LYS A N 1
ATOM 672 C CA . LYS A 1 83 ? -3.032 17.569 -40.108 1.00 59.34 83 LYS A CA 1
ATOM 673 C C . LYS A 1 83 ? -4.116 17.179 -41.111 1.00 59.34 83 LYS A C 1
ATOM 675 O O . LYS A 1 83 ? -4.216 17.806 -42.164 1.00 59.34 83 LYS A O 1
ATOM 680 N N . GLN A 1 84 ? -4.900 16.146 -40.817 1.00 59.88 84 GLN A N 1
ATOM 681 C CA . GLN A 1 84 ? -5.989 15.709 -41.685 1.00 59.88 84 GLN A CA 1
ATOM 682 C C . GLN A 1 84 ? -7.213 16.629 -41.545 1.00 59.88 84 GLN A C 1
ATOM 684 O O . GLN A 1 84 ? -7.834 16.960 -42.550 1.00 59.88 84 GLN A O 1
ATOM 689 N N . PHE A 1 85 ? -7.493 17.126 -40.335 1.00 56.50 85 PHE A N 1
ATOM 690 C CA . PHE A 1 85 ? -8.567 18.096 -40.082 1.00 56.50 85 PHE A CA 1
ATOM 691 C C . PHE A 1 85 ? -8.265 19.508 -40.613 1.00 56.50 85 PHE A C 1
ATOM 693 O O . PHE A 1 85 ? -9.183 20.212 -41.033 1.00 56.50 85 PHE A O 1
ATOM 700 N N . GLU A 1 86 ? -7.000 19.940 -40.638 1.00 58.44 86 GLU A N 1
ATOM 701 C CA . GLU A 1 86 ? -6.618 21.236 -41.229 1.00 58.44 86 GLU A CA 1
ATOM 702 C C . GLU A 1 86 ? -6.675 21.241 -42.767 1.00 58.44 86 GLU A C 1
ATOM 704 O O . GLU A 1 86 ? -6.899 22.291 -43.366 1.00 58.44 86 GLU A O 1
ATOM 709 N N . GLY A 1 87 ? -6.527 20.077 -43.411 1.00 56.91 87 GLY A N 1
ATOM 710 C CA . GLY A 1 87 ? -6.611 19.928 -44.869 1.00 56.91 87 GLY A CA 1
ATOM 711 C C . GLY A 1 87 ? -8.033 19.914 -45.445 1.00 56.91 87 GLY A C 1
ATOM 712 O O . GLY A 1 87 ? -8.189 20.047 -46.656 1.00 56.91 87 GLY A O 1
ATOM 713 N N . GLU A 1 88 ? -9.064 19.771 -44.606 1.00 56.19 88 GLU A N 1
ATOM 714 C CA . GLU A 1 88 ? -10.478 19.735 -45.023 1.00 56.19 88 GLU A CA 1
ATOM 715 C C . GLU A 1 88 ? -11.200 21.088 -44.888 1.00 56.19 88 GLU A C 1
ATOM 717 O O . GLU A 1 88 ? -12.350 21.216 -45.306 1.00 56.19 88 GLU A O 1
ATOM 722 N N . LYS A 1 89 ? -10.537 22.128 -44.361 1.00 55.38 89 LYS A N 1
ATOM 723 C CA . LYS A 1 89 ? -11.033 23.513 -44.433 1.00 55.38 89 LYS A CA 1
ATOM 724 C C . LYS A 1 89 ? -10.592 24.170 -45.748 1.00 55.38 89 LYS A C 1
ATOM 726 O O . LYS A 1 89 ? -9.694 25.010 -45.749 1.00 55.38 89 LYS A O 1
ATOM 731 N N . LEU A 1 90 ? -11.227 23.773 -46.852 1.00 48.09 90 LEU A N 1
ATOM 732 C CA . LEU A 1 90 ? -11.299 24.553 -48.097 1.00 48.09 90 LEU A CA 1
ATOM 733 C C . LEU A 1 90 ? -12.646 25.275 -48.179 1.00 48.09 90 LEU A C 1
ATOM 735 O O . LEU A 1 90 ? -13.676 24.618 -47.912 1.00 48.09 90 LEU A O 1
#

Radius of gyration: 22.46 Å; chains: 1; bounding box: 41×37×70 Å

pLDDT: mean 79.23, std 19.41, range [48.09, 98.44]

Sequence (90 aa):
MKPSHYESKIDPLTYMKANMSQANYEGFLIGNVIKYVTRYPKKNGLEDLKKAADYLNKAIEMHEKDTKIDAGWMRTTFERADKQFEGEKL